Protein AF-A0AAV3VYM8-F1 (afdb_monomer_lite)

Foldseek 3Di:
DPPPPLVVLLLVLLVVLLVLVVLLCQQQVPDPVPDNGGLAALVNLLVLLVVLVVDPFLVVSLVVLVVCCVVGSQQVDAGPVRHRNSVSLSVSLVVLCVSQVVDGNVSSVSNSVSSVSNSVSSVCVNVVND

Radius of gyration: 14.53 Å; chains: 1; bounding box: 34×25×53 Å

Organism: NCBI:txid223919

pLDDT: mean 89.58, std 13.77, range [44.09, 98.62]

Structure (mmCIF, N/CA/C/O backbone):
data_AF-A0AAV3VYM8-F1
#
_entry.id   AF-A0AAV3VYM8-F1
#
loop_
_atom_site.group_PDB
_atom_site.id
_atom_site.type_symbol
_atom_site.label_atom_id
_atom_site.label_alt_id
_atom_site.label_comp_id
_atom_site.label_asym_id
_atom_site.label_entity_id
_atom_site.label_seq_id
_atom_site.pdbx_PDB_ins_code
_atom_site.Cartn_x
_atom_site.Cartn_y
_atom_site.Cartn_z
_atom_site.occupancy
_atom_site.B_iso_or_equiv
_atom_site.auth_seq_id
_atom_site.auth_comp_id
_atom_site.auth_asym_id
_atom_site.auth_atom_id
_atom_site.pdbx_PDB_model_num
ATOM 1 N N . MET A 1 1 ? -1.654 -1.070 28.000 1.00 44.09 1 MET A N 1
ATOM 2 C CA . MET A 1 1 ? -1.456 -1.231 26.546 1.00 44.09 1 MET A CA 1
ATOM 3 C C . MET A 1 1 ? -0.481 -0.169 26.092 1.00 44.09 1 MET A C 1
ATOM 5 O O . MET A 1 1 ? -0.785 1.012 26.214 1.00 44.09 1 MET A O 1
ATOM 9 N N . GLU A 1 2 ? 0.706 -0.578 25.662 1.00 46.25 2 GLU A N 1
ATOM 10 C CA . GLU A 1 2 ? 1.659 0.318 25.010 1.00 46.25 2 GLU A CA 1
ATOM 11 C C . GLU A 1 2 ? 1.021 0.810 23.700 1.00 46.25 2 GLU A C 1
ATOM 13 O O . GLU A 1 2 ? 0.458 0.010 22.952 1.00 46.25 2 GLU A O 1
ATOM 18 N N . LYS A 1 3 ? 1.001 2.126 23.452 1.00 55.28 3 LYS A N 1
ATOM 19 C CA . LYS A 1 3 ? 0.455 2.659 22.195 1.00 55.28 3 LYS A CA 1
ATOM 20 C C . LYS A 1 3 ? 1.340 2.159 21.056 1.00 55.28 3 LYS A C 1
ATOM 22 O O . LYS A 1 3 ? 2.479 2.608 20.942 1.00 55.28 3 LYS A O 1
ATOM 27 N N . VAL A 1 4 ? 0.818 1.262 20.220 1.00 67.50 4 VAL A N 1
ATOM 28 C CA . VAL A 1 4 ? 1.493 0.821 18.994 1.00 67.50 4 VAL A CA 1
ATOM 29 C C . VAL A 1 4 ? 1.875 2.063 18.190 1.00 67.50 4 VAL A C 1
ATOM 31 O O . VAL A 1 4 ? 1.027 2.891 17.847 1.00 67.50 4 VAL A O 1
ATOM 34 N N . ASN A 1 5 ? 3.168 2.234 17.915 1.00 85.38 5 ASN A N 1
ATOM 35 C CA . ASN A 1 5 ? 3.647 3.338 17.092 1.00 85.38 5 ASN A CA 1
ATOM 36 C C . ASN A 1 5 ? 3.463 2.979 15.615 1.00 85.38 5 ASN A C 1
ATOM 38 O O . ASN A 1 5 ? 4.424 2.662 14.914 1.00 85.38 5 ASN A O 1
ATOM 42 N N . TYR A 1 6 ? 2.214 3.045 15.148 1.00 88.38 6 TYR A N 1
ATOM 43 C CA . TYR A 1 6 ? 1.832 2.703 13.775 1.00 88.38 6 TYR A CA 1
ATOM 44 C C . TYR A 1 6 ? 2.698 3.404 12.731 1.00 88.38 6 TYR A C 1
ATOM 46 O O . TYR A 1 6 ? 3.045 2.809 11.720 1.00 88.38 6 TYR A O 1
ATOM 54 N N . LYS A 1 7 ? 3.106 4.653 12.992 1.00 92.81 7 LYS A N 1
ATOM 55 C CA . LYS A 1 7 ? 3.947 5.430 12.078 1.00 92.81 7 LYS A CA 1
ATOM 56 C C . LYS A 1 7 ? 5.305 4.768 11.833 1.00 92.81 7 LYS A C 1
ATOM 58 O O . LYS A 1 7 ? 5.751 4.725 10.692 1.00 92.81 7 LYS A O 1
ATOM 63 N N . LYS A 1 8 ? 5.968 4.269 12.881 1.00 95.00 8 LYS A N 1
ATOM 64 C CA . LYS A 1 8 ? 7.259 3.578 12.737 1.00 95.00 8 LYS A CA 1
ATOM 65 C C . LYS A 1 8 ? 7.099 2.300 11.912 1.00 95.00 8 LYS A C 1
ATOM 67 O O . LYS A 1 8 ? 7.894 2.062 11.009 1.00 95.00 8 LYS A O 1
ATOM 72 N N . GLU A 1 9 ? 6.050 1.536 12.192 1.00 96.00 9 GLU A N 1
ATOM 73 C CA . GLU A 1 9 ? 5.769 0.263 11.525 1.00 96.00 9 GLU A CA 1
ATOM 74 C C . GLU A 1 9 ? 5.442 0.447 10.039 1.00 96.00 9 GLU A C 1
ATOM 76 O O . GLU A 1 9 ? 6.076 -0.183 9.196 1.00 96.00 9 GLU A O 1
ATOM 81 N N . ILE A 1 10 ? 4.537 1.368 9.683 1.00 96.94 10 ILE A N 1
ATOM 82 C CA . ILE A 1 10 ? 4.187 1.601 8.270 1.00 96.94 10 ILE A CA 1
ATOM 83 C C . ILE A 1 10 ? 5.360 2.168 7.464 1.00 96.94 10 ILE A C 1
ATOM 85 O O . ILE A 1 10 ? 5.519 1.812 6.299 1.00 96.94 10 ILE A O 1
ATOM 89 N N . ILE A 1 11 ? 6.209 3.014 8.067 1.00 96.94 11 ILE A N 1
ATOM 90 C CA . ILE A 1 11 ? 7.444 3.476 7.416 1.00 96.94 11 ILE A CA 1
ATOM 91 C C . ILE A 1 11 ? 8.377 2.2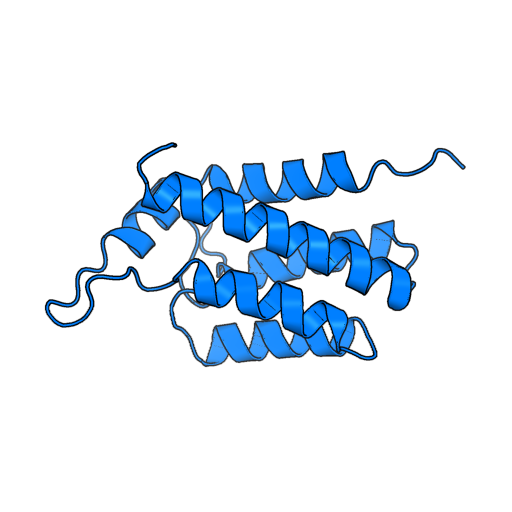85 7.191 1.00 96.94 11 ILE A C 1
ATOM 93 O O . ILE A 1 11 ? 8.898 2.135 6.091 1.00 96.94 11 ILE A O 1
ATOM 97 N N . GLY A 1 12 ? 8.539 1.408 8.187 1.00 97.56 12 GLY A N 1
ATOM 98 C CA . GLY A 1 12 ? 9.309 0.172 8.050 1.00 97.56 12 GLY A CA 1
ATOM 99 C C . GLY A 1 12 ? 8.807 -0.698 6.896 1.00 97.56 12 GLY A C 1
ATOM 100 O O . GLY A 1 12 ? 9.592 -1.074 6.033 1.00 97.56 12 GLY A O 1
ATOM 101 N N . MET A 1 13 ? 7.496 -0.937 6.812 1.00 97.75 13 MET A N 1
ATOM 102 C CA . MET A 1 13 ? 6.874 -1.691 5.714 1.00 97.75 13 MET A CA 1
ATOM 103 C C . MET A 1 13 ? 7.164 -1.079 4.333 1.00 97.75 13 MET A C 1
ATOM 105 O O . MET A 1 13 ? 7.461 -1.804 3.381 1.00 97.75 13 MET A O 1
ATOM 109 N N . VAL A 1 14 ? 7.091 0.252 4.216 1.00 97.25 14 VAL A N 1
ATOM 110 C CA . VAL A 1 14 ? 7.393 0.969 2.967 1.00 97.25 14 VAL A CA 1
ATOM 111 C C . VAL A 1 14 ? 8.878 0.894 2.621 1.00 97.25 14 VAL A C 1
ATOM 113 O O . VAL A 1 14 ? 9.217 0.700 1.454 1.00 97.25 14 VAL A O 1
ATOM 116 N N . GLU A 1 15 ? 9.768 1.012 3.605 1.00 96.00 15 GLU A N 1
ATOM 117 C CA . GLU A 1 15 ? 11.207 0.872 3.383 1.00 96.00 15 GLU A CA 1
ATOM 118 C C . GLU A 1 15 ? 11.581 -0.553 2.969 1.00 96.00 15 GLU A C 1
ATOM 120 O O . GLU A 1 15 ? 12.360 -0.711 2.032 1.00 96.00 15 GLU A O 1
ATOM 125 N N . GLU A 1 16 ? 10.983 -1.588 3.570 1.00 96.12 16 GLU A N 1
ATOM 126 C CA . GLU A 1 16 ? 11.182 -2.979 3.140 1.00 96.12 16 GLU A CA 1
ATOM 127 C C . GLU A 1 16 ? 10.756 -3.191 1.680 1.00 96.12 16 GLU A C 1
ATOM 129 O O . GLU A 1 16 ? 11.527 -3.742 0.895 1.00 96.12 16 GLU A O 1
ATOM 134 N N . LEU A 1 17 ? 9.582 -2.688 1.273 1.00 95.12 17 LEU A N 1
ATOM 135 C CA . LEU A 1 17 ? 9.179 -2.689 -0.142 1.00 95.12 17 LEU A CA 1
ATOM 136 C C . LEU A 1 17 ? 10.160 -1.893 -1.016 1.00 95.12 17 LEU A C 1
ATOM 138 O O . LEU A 1 17 ? 10.441 -2.258 -2.157 1.00 95.12 17 LEU A O 1
ATOM 142 N N . GLY A 1 18 ? 10.694 -0.799 -0.481 1.00 93.25 18 GLY A N 1
ATOM 143 C CA . GLY A 1 18 ? 11.676 0.069 -1.118 1.00 93.25 18 GLY A CA 1
ATOM 144 C C . GLY A 1 18 ? 13.034 -0.577 -1.399 1.00 93.25 18 GLY A C 1
ATOM 145 O O . GLY A 1 18 ? 13.747 -0.105 -2.284 1.00 93.25 18 GLY A O 1
ATOM 146 N N . LYS A 1 19 ? 13.402 -1.645 -0.680 1.00 94.44 19 LYS A N 1
ATOM 147 C CA . LYS A 1 19 ? 14.700 -2.325 -0.839 1.00 94.44 19 LYS A CA 1
ATOM 148 C C . LYS A 1 19 ? 14.820 -3.120 -2.133 1.00 94.44 19 LYS A C 1
ATOM 150 O O . LYS A 1 19 ? 15.942 -3.390 -2.562 1.00 94.44 19 LYS A O 1
ATOM 155 N N . ASP A 1 20 ? 13.705 -3.483 -2.766 1.00 95.00 20 ASP A N 1
ATOM 156 C CA . ASP A 1 20 ? 13.704 -4.234 -4.022 1.00 95.00 20 ASP A CA 1
ATOM 157 C C . ASP A 1 20 ? 14.076 -3.334 -5.214 1.00 95.00 20 ASP A C 1
ATOM 159 O O . ASP A 1 20 ? 13.246 -2.925 -6.031 1.00 95.00 20 ASP A O 1
ATOM 163 N N . LYS A 1 21 ? 15.362 -2.977 -5.292 1.00 92.25 21 LYS A N 1
ATOM 164 C CA . LYS A 1 21 ? 15.898 -2.086 -6.328 1.00 92.25 21 LYS A CA 1
ATOM 165 C C . LYS A 1 21 ? 15.673 -2.640 -7.732 1.00 92.25 21 LYS A C 1
ATOM 167 O O . LYS A 1 21 ? 15.458 -1.857 -8.651 1.00 92.25 21 LYS A O 1
ATOM 172 N N . GLU A 1 22 ? 15.706 -3.960 -7.913 1.00 92.00 22 GLU A N 1
ATOM 173 C CA . GLU A 1 22 ? 15.468 -4.589 -9.216 1.00 92.00 22 GLU A CA 1
ATOM 174 C C . GLU A 1 22 ? 14.034 -4.366 -9.693 1.00 92.00 22 GLU A C 1
ATOM 176 O O . GLU A 1 22 ? 13.826 -3.959 -10.839 1.00 92.00 22 GLU A O 1
ATOM 181 N N . PHE A 1 23 ? 13.049 -4.574 -8.814 1.00 93.56 23 PHE A N 1
ATOM 182 C CA . PHE A 1 23 ? 11.654 -4.253 -9.103 1.00 93.56 23 PHE A CA 1
ATOM 183 C C . PHE A 1 23 ? 11.477 -2.776 -9.460 1.00 93.56 23 PHE A C 1
ATOM 185 O O . PHE A 1 23 ? 10.935 -2.458 -10.522 1.00 93.56 23 PHE A O 1
ATOM 192 N N . TRP A 1 24 ? 11.974 -1.872 -8.612 1.00 91.81 24 TRP A N 1
ATOM 193 C CA . TRP A 1 24 ? 11.798 -0.435 -8.814 1.00 91.81 24 TRP A CA 1
ATOM 194 C C . TRP A 1 24 ? 12.511 0.077 -10.068 1.00 91.81 24 TRP A C 1
ATOM 196 O O . TRP A 1 24 ? 11.971 0.916 -10.788 1.00 91.81 24 TRP A O 1
ATOM 206 N N . ASN A 1 25 ? 13.686 -0.460 -10.390 1.00 88.75 25 ASN A N 1
ATOM 207 C CA . ASN A 1 25 ? 14.365 -0.158 -11.644 1.00 88.75 25 ASN A CA 1
ATOM 208 C C . ASN A 1 25 ? 13.548 -0.650 -12.838 1.00 88.75 25 ASN A C 1
ATOM 210 O O . ASN A 1 25 ? 13.287 0.130 -13.749 1.00 88.75 25 ASN A O 1
ATOM 214 N N . ARG A 1 26 ? 13.074 -1.901 -12.821 1.00 88.94 26 ARG A N 1
ATOM 215 C CA . ARG A 1 26 ? 12.279 -2.479 -13.917 1.00 88.94 26 ARG A CA 1
ATOM 216 C C . ARG A 1 26 ? 10.998 -1.689 -14.179 1.00 88.94 26 ARG A C 1
ATOM 218 O O . ARG A 1 26 ? 10.707 -1.363 -15.328 1.00 88.94 26 ARG A O 1
ATOM 225 N N . ILE A 1 27 ? 10.254 -1.351 -13.128 1.00 87.12 27 ILE A N 1
ATOM 226 C CA . ILE A 1 27 ? 8.962 -0.669 -13.257 1.00 87.12 27 ILE A CA 1
ATOM 227 C C . ILE A 1 27 ? 9.105 0.798 -13.688 1.00 87.12 27 ILE A C 1
ATOM 229 O O . ILE A 1 27 ? 8.199 1.342 -14.313 1.00 87.12 27 ILE A O 1
ATOM 233 N N . ASN A 1 28 ? 10.253 1.426 -13.406 1.00 80.81 28 ASN A N 1
ATOM 234 C CA . ASN A 1 28 ? 10.581 2.784 -13.853 1.00 80.81 28 ASN A CA 1
ATOM 235 C C . ASN A 1 28 ? 11.235 2.824 -15.241 1.00 80.81 28 ASN A C 1
ATOM 237 O O . ASN A 1 28 ? 11.133 3.830 -15.939 1.00 80.81 28 ASN A O 1
ATOM 241 N N . GLN A 1 29 ? 11.919 1.752 -15.646 1.00 73.56 29 GLN A N 1
ATOM 242 C CA . GLN A 1 29 ? 12.623 1.663 -16.926 1.00 73.56 29 GLN A CA 1
ATOM 243 C C . GLN A 1 29 ? 11.753 1.152 -18.073 1.00 73.56 29 GLN A C 1
ATOM 245 O O . GLN A 1 29 ? 12.239 1.144 -19.204 1.00 73.56 29 GLN A O 1
ATOM 250 N N . SER A 1 30 ? 10.497 0.746 -17.834 1.00 57.78 30 SER A N 1
ATOM 251 C CA . SER A 1 30 ? 9.575 0.338 -18.900 1.00 57.78 30 SER A CA 1
ATOM 252 C C . SER A 1 30 ? 9.197 1.541 -19.780 1.00 57.78 30 SER A C 1
ATOM 254 O O . SER A 1 30 ? 8.111 2.108 -19.678 1.00 57.78 30 SER A O 1
ATOM 256 N N . ARG A 1 31 ? 10.132 1.959 -20.631 1.00 50.50 31 ARG A N 1
ATOM 257 C CA . ARG A 1 31 ? 9.954 2.944 -21.689 1.00 50.50 31 ARG A CA 1
ATOM 258 C C . ARG A 1 31 ? 9.207 2.259 -22.820 1.00 50.50 31 ARG A C 1
ATOM 260 O O . ARG A 1 31 ? 9.816 1.771 -23.768 1.00 50.50 31 ARG A O 1
ATOM 267 N N . ASP A 1 32 ? 7.887 2.219 -22.724 1.00 49.84 32 AS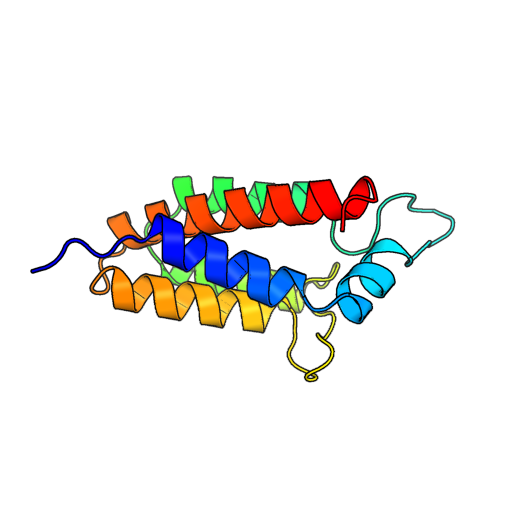P A N 1
ATOM 268 C CA . ASP A 1 32 ? 7.121 2.222 -23.961 1.00 49.84 32 ASP A CA 1
ATOM 269 C C . ASP A 1 32 ? 7.389 3.583 -24.622 1.00 49.84 32 ASP A C 1
ATOM 271 O O . ASP A 1 32 ? 7.306 4.622 -23.968 1.00 49.84 32 ASP A O 1
ATOM 275 N N . TYR A 1 33 ? 7.757 3.606 -25.902 1.00 46.12 33 TYR A N 1
ATOM 276 C CA . TYR A 1 33 ? 8.148 4.834 -26.618 1.00 46.12 33 TYR A CA 1
ATOM 277 C C . TYR A 1 33 ? 7.025 5.899 -26.611 1.00 46.12 33 TYR A C 1
ATOM 279 O O . TYR A 1 33 ? 7.263 7.071 -26.896 1.00 46.12 33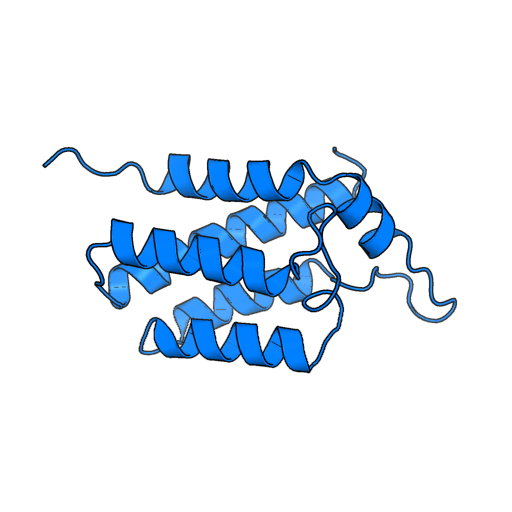 TYR A O 1
ATOM 287 N N . ARG A 1 34 ? 5.798 5.482 -26.261 1.00 50.66 34 ARG A N 1
ATOM 288 C CA . ARG A 1 34 ? 4.590 6.305 -26.123 1.00 50.66 34 ARG A CA 1
ATOM 289 C C . ARG A 1 34 ? 4.280 6.784 -24.696 1.00 50.66 34 ARG A C 1
ATOM 291 O O . ARG A 1 34 ? 3.484 7.706 -24.568 1.00 50.66 34 ARG A O 1
ATOM 298 N N . ASN A 1 35 ? 4.899 6.227 -23.651 1.00 48.47 35 ASN A N 1
ATOM 299 C CA . ASN A 1 35 ? 4.660 6.611 -22.254 1.00 48.47 35 ASN A CA 1
ATOM 300 C C . ASN A 1 35 ? 5.985 6.908 -21.539 1.00 48.47 35 ASN A C 1
ATOM 302 O O . ASN A 1 35 ? 6.785 6.019 -21.265 1.00 48.47 35 ASN A O 1
ATOM 306 N N . LYS A 1 36 ? 6.212 8.189 -21.222 1.00 51.97 36 LYS A N 1
ATOM 307 C CA . LYS A 1 36 ? 7.389 8.654 -20.462 1.00 51.97 36 LYS A CA 1
ATOM 308 C C . LYS A 1 36 ? 7.350 8.261 -18.979 1.00 51.97 36 LYS A C 1
ATOM 310 O O . LYS A 1 36 ? 8.352 8.428 -18.290 1.00 51.97 36 LYS A O 1
ATOM 315 N N . GLU A 1 37 ? 6.215 7.768 -18.494 1.00 55.28 37 GLU A N 1
ATOM 316 C CA . GLU A 1 37 ? 6.005 7.369 -17.105 1.00 55.28 37 GLU A CA 1
ATOM 317 C C . GLU A 1 37 ? 6.092 5.840 -16.994 1.00 55.28 37 GLU A C 1
ATOM 319 O O . GLU A 1 37 ? 5.524 5.120 -17.815 1.00 55.28 37 GLU A O 1
ATOM 324 N N . GLY A 1 38 ? 6.839 5.340 -16.003 1.00 63.19 38 GLY A N 1
ATOM 325 C CA . GLY A 1 38 ? 6.959 3.903 -15.741 1.00 63.19 38 GLY A CA 1
ATOM 326 C C . GLY A 1 38 ? 5.602 3.239 -15.470 1.00 63.19 38 GLY A C 1
ATOM 327 O O . GLY A 1 38 ? 4.630 3.910 -15.126 1.00 63.19 38 GLY A O 1
ATOM 328 N N . LYS A 1 39 ? 5.533 1.907 -15.587 1.00 81.75 39 LYS A N 1
ATOM 329 C CA . LYS A 1 39 ? 4.285 1.119 -15.494 1.00 81.75 39 LYS A CA 1
ATOM 330 C C . LYS A 1 39 ? 3.413 1.445 -14.274 1.00 81.75 39 LYS A C 1
ATOM 332 O O . LYS A 1 39 ? 2.193 1.469 -14.401 1.00 81.75 39 LYS A O 1
ATOM 337 N N . LEU A 1 40 ? 4.031 1.701 -13.117 1.00 87.56 40 LEU A N 1
ATOM 338 C CA . LEU A 1 40 ? 3.359 2.131 -11.889 1.00 87.56 40 LEU A CA 1
ATOM 339 C C . LEU A 1 40 ? 3.741 3.578 -11.568 1.00 87.56 40 LEU A C 1
ATOM 341 O O . LEU A 1 40 ? 4.810 3.838 -11.013 1.00 87.56 40 LEU A O 1
ATOM 345 N N . GLY A 1 41 ? 2.866 4.523 -11.899 1.00 86.62 41 GLY A N 1
ATOM 346 C CA . GLY A 1 41 ? 3.050 5.935 -11.555 1.00 86.62 41 GLY A CA 1
ATOM 347 C C . GLY A 1 41 ? 2.770 6.230 -10.078 1.00 86.62 41 GLY A C 1
ATOM 348 O O . GLY A 1 41 ? 1.863 5.647 -9.474 1.00 86.62 41 GLY A O 1
ATOM 349 N N . SER A 1 42 ? 3.498 7.187 -9.497 1.00 89.00 42 SER A N 1
ATOM 350 C CA . SER A 1 42 ? 3.240 7.688 -8.137 1.00 89.00 42 SER A CA 1
ATOM 351 C C . SER A 1 42 ? 1.797 8.196 -7.953 1.00 89.00 42 SER A C 1
ATOM 353 O O . SER A 1 42 ? 1.175 7.945 -6.919 1.00 89.00 42 SER A O 1
ATOM 355 N N . SER A 1 43 ? 1.199 8.810 -8.978 1.00 88.75 43 SER A N 1
ATOM 356 C CA . SER A 1 43 ? -0.213 9.230 -8.989 1.00 88.75 43 SER A CA 1
ATOM 357 C C . SER A 1 43 ? -1.197 8.071 -8.764 1.00 88.75 43 SER A C 1
ATOM 359 O O . SER A 1 43 ? -2.194 8.239 -8.058 1.00 88.75 43 SER A O 1
ATOM 361 N N . ASN A 1 44 ? -0.895 6.877 -9.288 1.00 90.44 44 ASN A N 1
ATOM 362 C CA . ASN A 1 44 ? -1.711 5.678 -9.088 1.00 90.44 44 ASN A CA 1
ATOM 363 C C . ASN A 1 44 ? -1.714 5.257 -7.612 1.00 90.44 44 ASN A C 1
ATOM 365 O O . ASN A 1 44 ? -2.775 4.953 -7.072 1.00 90.44 44 ASN A O 1
ATOM 369 N N . ILE A 1 45 ? -0.560 5.317 -6.940 1.00 94.06 45 ILE A N 1
ATOM 370 C CA . ILE A 1 45 ? -0.431 5.039 -5.498 1.00 94.06 45 ILE A CA 1
ATOM 371 C C . ILE A 1 45 ? -1.179 6.101 -4.682 1.00 94.06 45 ILE A C 1
ATOM 373 O O . ILE A 1 45 ? -1.965 5.763 -3.798 1.00 94.06 45 ILE A O 1
ATOM 377 N N . ARG A 1 46 ? -1.004 7.386 -5.021 1.00 93.25 46 ARG A N 1
ATOM 378 C CA . ARG A 1 46 ? -1.689 8.500 -4.345 1.00 93.25 46 ARG A CA 1
ATOM 379 C C . ARG A 1 46 ? -3.210 8.366 -4.411 1.00 93.25 46 ARG A C 1
ATOM 381 O O . ARG A 1 46 ? -3.878 8.648 -3.422 1.00 93.25 46 ARG A O 1
ATOM 388 N N . SER A 1 47 ? -3.747 7.908 -5.544 1.00 93.94 47 SER A N 1
ATOM 389 C CA . SER A 1 47 ? -5.192 7.700 -5.699 1.00 93.94 47 SER A CA 1
ATOM 390 C C . SER A 1 47 ? -5.754 6.726 -4.662 1.00 93.94 47 SER A C 1
ATOM 392 O O . SER A 1 47 ? -6.850 6.947 -4.157 1.00 93.94 47 SER A O 1
ATOM 394 N N . VAL A 1 48 ? -4.992 5.698 -4.269 1.00 94.88 48 VAL A N 1
ATOM 395 C CA . VAL A 1 48 ? -5.435 4.733 -3.255 1.00 94.88 48 VAL A CA 1
ATOM 396 C C . VAL A 1 4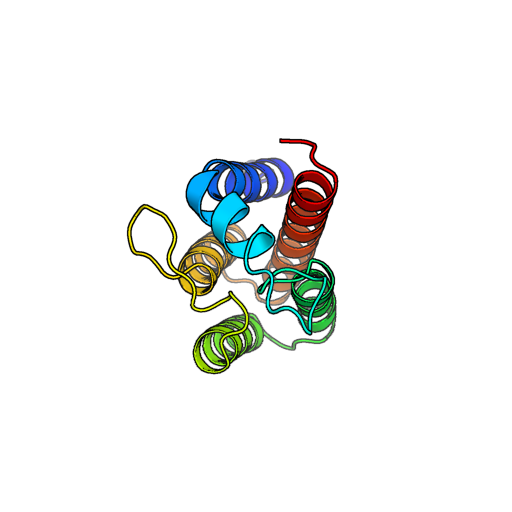8 ? -5.548 5.385 -1.879 1.00 94.88 48 VAL A C 1
ATOM 398 O O . VAL A 1 48 ? -6.530 5.147 -1.181 1.00 94.88 48 VAL A O 1
ATOM 401 N N . ALA A 1 49 ? -4.608 6.261 -1.508 1.00 93.62 49 ALA A N 1
ATOM 402 C CA . ALA A 1 49 ? -4.682 6.994 -0.241 1.00 93.62 49 ALA A CA 1
ATOM 403 C C . ALA A 1 49 ? -5.976 7.821 -0.128 1.00 93.62 49 ALA A C 1
ATOM 405 O O . ALA A 1 49 ? -6.545 7.916 0.959 1.00 93.62 49 ALA A O 1
ATOM 406 N N . THR A 1 50 ? -6.452 8.375 -1.251 1.00 92.81 50 THR A N 1
ATOM 407 C CA . THR A 1 50 ? -7.741 9.078 -1.345 1.00 92.81 50 THR A CA 1
ATOM 408 C C . THR A 1 50 ? -8.927 8.119 -1.267 1.00 92.81 50 THR A C 1
ATOM 410 O O . THR A 1 50 ? -9.888 8.420 -0.568 1.00 92.81 50 THR A O 1
ATOM 413 N N . VAL A 1 51 ? -8.873 6.955 -1.924 1.00 94.69 51 VAL A N 1
ATOM 414 C CA . VAL A 1 51 ? -9.944 5.943 -1.820 1.00 94.69 51 VAL A CA 1
ATOM 415 C C . VAL A 1 51 ? -10.107 5.472 -0.371 1.00 94.69 51 VAL A C 1
ATOM 417 O O . VAL A 1 51 ? -11.228 5.399 0.108 1.00 94.69 51 VAL A O 1
ATOM 420 N N . CYS A 1 52 ? -9.011 5.290 0.375 1.00 93.19 52 CYS A N 1
ATOM 421 C CA . CYS A 1 52 ? -9.055 4.929 1.802 1.00 93.19 52 CYS A CA 1
ATOM 422 C C . CYS A 1 52 ? -9.823 5.936 2.671 1.00 93.19 52 CYS A C 1
ATOM 424 O O . CYS A 1 52 ? -10.391 5.554 3.684 1.00 93.19 52 CYS A O 1
ATOM 426 N N . GLN A 1 53 ? -9.833 7.220 2.300 1.00 90.62 53 GLN A N 1
ATOM 427 C CA . GLN A 1 53 ? -10.550 8.264 3.046 1.00 90.62 53 GLN A CA 1
ATOM 428 C C . GLN A 1 53 ? -12.063 8.247 2.799 1.00 90.62 53 GLN A C 1
ATOM 430 O O . GLN A 1 53 ? -12.792 8.894 3.544 1.00 90.62 53 GLN A O 1
ATOM 435 N N . ASN A 1 54 ? -12.511 7.556 1.748 1.00 93.69 54 ASN A N 1
ATOM 436 C CA . ASN A 1 54 ? -13.909 7.503 1.320 1.00 93.69 54 ASN A CA 1
ATOM 437 C C . ASN A 1 54 ? -14.501 6.088 1.389 1.00 93.69 54 ASN A C 1
ATOM 439 O O . ASN A 1 54 ? -15.653 5.918 1.012 1.00 93.69 54 ASN A O 1
ATOM 443 N N . ALA A 1 55 ? -13.715 5.089 1.792 1.00 96.31 55 ALA A N 1
ATOM 444 C CA . ALA A 1 55 ? -14.195 3.725 1.960 1.00 96.31 55 ALA A CA 1
ATOM 445 C C . ALA A 1 55 ? -14.925 3.565 3.293 1.00 96.31 55 ALA A C 1
ATOM 447 O O . ALA A 1 55 ? -14.587 4.223 4.281 1.00 96.31 55 ALA A O 1
ATOM 448 N N . ASP A 1 56 ? -15.891 2.658 3.302 1.00 95.62 56 ASP A N 1
ATOM 449 C CA . ASP A 1 56 ? -16.718 2.336 4.456 1.00 95.62 56 ASP A CA 1
ATOM 450 C C . ASP A 1 56 ? -16.048 1.282 5.347 1.00 95.62 56 ASP A C 1
ATOM 452 O O . ASP A 1 56 ? -16.194 1.324 6.571 1.00 95.62 56 ASP A O 1
ATOM 456 N N . CYS A 1 57 ? -15.273 0.358 4.765 1.00 97.75 57 CYS A N 1
ATOM 457 C CA . CYS A 1 57 ? -14.557 -0.666 5.527 1.00 97.75 57 CYS A CA 1
ATOM 458 C C . CYS A 1 57 ? -13.224 -1.095 4.898 1.00 97.75 57 CYS A C 1
ATOM 460 O O . CYS A 1 57 ? -12.908 -0.792 3.744 1.00 97.75 57 CYS A O 1
ATOM 462 N N . TYR A 1 58 ? -12.420 -1.823 5.676 1.00 97.88 58 TYR A N 1
ATOM 463 C CA . TYR A 1 58 ? -11.124 -2.336 5.240 1.00 97.88 58 TYR A CA 1
ATOM 464 C C . TYR A 1 58 ? -11.218 -3.236 3.994 1.00 97.88 58 TYR A C 1
ATOM 466 O O . TYR A 1 58 ? -10.401 -3.114 3.072 1.00 97.88 58 TYR A O 1
ATOM 474 N N . GLU A 1 59 ? -12.232 -4.106 3.949 1.00 98.12 59 GLU A N 1
ATOM 475 C CA . GLU A 1 59 ? -12.401 -5.090 2.875 1.00 98.12 59 GLU A CA 1
ATOM 476 C C . GLU A 1 59 ? -12.585 -4.421 1.505 1.00 98.12 59 GLU A C 1
ATOM 478 O O . GLU A 1 59 ? -12.072 -4.915 0.502 1.00 98.12 59 GLU A O 1
ATOM 483 N N . GLU A 1 60 ? -13.220 -3.247 1.443 1.00 98.00 60 GLU A N 1
ATOM 484 C CA . GLU A 1 60 ? -13.361 -2.494 0.191 1.00 98.00 60 GLU A CA 1
ATOM 485 C C . GLU A 1 60 ? -12.007 -2.091 -0.399 1.00 98.00 60 GLU A C 1
ATOM 487 O O . GLU A 1 60 ? -11.790 -2.200 -1.609 1.00 98.00 60 GLU A O 1
ATOM 492 N N . ILE A 1 61 ? -11.061 -1.664 0.444 1.00 98.06 61 ILE A N 1
ATOM 493 C CA . ILE A 1 61 ? -9.713 -1.308 -0.013 1.00 98.06 61 ILE A CA 1
ATOM 494 C C . ILE A 1 61 ? -8.943 -2.557 -0.424 1.00 98.06 61 ILE A C 1
ATOM 496 O O . ILE A 1 61 ? -8.227 -2.529 -1.428 1.00 98.06 61 ILE A O 1
ATOM 500 N N . ARG A 1 62 ? -9.106 -3.662 0.309 1.00 98.38 62 ARG A N 1
ATOM 501 C CA . ARG A 1 62 ? -8.493 -4.949 -0.028 1.00 98.38 62 ARG A CA 1
ATOM 502 C C . ARG A 1 62 ? -8.945 -5.423 -1.416 1.00 98.38 62 ARG A C 1
ATOM 504 O O . ARG A 1 62 ? -8.098 -5.628 -2.290 1.00 98.38 62 ARG A O 1
ATOM 511 N N . LEU A 1 63 ? -10.256 -5.460 -1.660 1.00 98.25 63 LEU A N 1
ATOM 512 C CA . LEU A 1 63 ? -10.856 -5.783 -2.961 1.00 98.25 63 LEU A CA 1
ATOM 513 C C . LEU A 1 63 ? -10.429 -4.801 -4.059 1.00 98.25 63 LEU A C 1
ATOM 515 O O . LEU A 1 63 ? -10.154 -5.202 -5.192 1.00 98.25 63 LEU A O 1
ATOM 519 N N . TYR A 1 64 ? -10.318 -3.509 -3.743 1.00 97.62 64 TYR A N 1
ATOM 520 C CA . TYR A 1 64 ? -9.848 -2.514 -4.702 1.00 97.62 64 TYR A CA 1
ATOM 521 C C . TYR A 1 64 ? -8.401 -2.772 -5.145 1.00 97.62 64 TYR A C 1
ATOM 523 O O . TYR A 1 64 ? -8.091 -2.630 -6.331 1.00 97.62 64 TYR A O 1
ATOM 531 N N . ILE A 1 65 ? -7.512 -3.193 -4.238 1.00 98.12 65 ILE A N 1
ATOM 532 C CA . ILE A 1 65 ? -6.142 -3.581 -4.600 1.00 98.12 65 ILE A CA 1
ATOM 533 C C . ILE A 1 65 ? -6.125 -4.880 -5.409 1.00 98.12 65 ILE A C 1
ATOM 535 O O . ILE A 1 65 ? -5.398 -4.953 -6.400 1.00 98.12 65 ILE A O 1
ATOM 539 N N . GLU A 1 66 ? -6.950 -5.871 -5.073 1.00 98.25 66 GLU A N 1
ATOM 540 C CA . GLU A 1 66 ? -7.093 -7.088 -5.887 1.00 98.25 66 GLU A CA 1
ATOM 541 C C . GLU A 1 66 ? -7.544 -6.761 -7.319 1.00 98.25 66 GLU A C 1
ATOM 543 O O . GLU A 1 66 ? -6.948 -7.232 -8.293 1.00 98.25 66 GLU A O 1
ATOM 548 N N . TYR A 1 67 ? -8.518 -5.861 -7.469 1.00 97.31 67 TYR A N 1
ATOM 549 C CA . TYR A 1 67 ? -8.920 -5.338 -8.772 1.00 97.31 67 TYR A CA 1
ATOM 550 C C . TYR A 1 67 ? -7.761 -4.636 -9.497 1.00 97.31 67 TYR A C 1
ATOM 552 O O . TYR A 1 67 ? -7.560 -4.855 -10.694 1.00 97.31 67 TYR A O 1
ATOM 560 N N . LYS A 1 68 ? -6.960 -3.817 -8.800 1.00 95.50 68 LYS A N 1
ATOM 561 C CA . LYS A 1 68 ? -5.774 -3.166 -9.387 1.00 95.50 68 LYS A CA 1
ATOM 562 C C . LYS A 1 68 ? -4.751 -4.187 -9.882 1.00 95.50 68 LYS A C 1
ATOM 564 O O . LYS A 1 68 ? -4.222 -4.001 -10.973 1.00 95.50 68 LYS A O 1
ATOM 569 N N . ILE A 1 69 ? -4.525 -5.275 -9.141 1.00 96.62 69 ILE A N 1
ATOM 570 C CA . ILE A 1 69 ? -3.688 -6.400 -9.586 1.00 96.62 69 ILE A CA 1
ATOM 571 C C . ILE A 1 69 ? -4.264 -7.016 -10.866 1.00 96.62 69 ILE A C 1
ATOM 573 O O . ILE A 1 69 ? -3.519 -7.241 -11.814 1.00 96.62 69 ILE A O 1
ATOM 577 N N . GLY A 1 70 ? -5.574 -7.269 -10.927 1.00 95.56 70 GLY A N 1
ATOM 578 C CA . GLY A 1 70 ? -6.223 -7.815 -12.126 1.00 95.56 70 GLY A CA 1
ATOM 579 C C . GLY A 1 70 ? -6.146 -6.882 -13.340 1.00 95.56 70 GLY A C 1
ATOM 580 O O . GLY A 1 70 ? -5.966 -7.337 -14.467 1.00 95.56 70 GLY A O 1
ATOM 581 N N . LYS A 1 71 ? -6.229 -5.567 -13.110 1.00 92.75 71 LYS A N 1
ATOM 582 C CA . LYS A 1 71 ? -6.116 -4.529 -14.146 1.00 92.75 71 LYS A CA 1
ATOM 583 C C . LYS A 1 71 ? -4.678 -4.321 -14.645 1.00 92.75 71 LYS A C 1
ATOM 585 O O . LYS A 1 71 ? -4.485 -3.783 -15.735 1.00 92.75 71 LYS A O 1
ATOM 590 N N . GLY A 1 72 ? -3.681 -4.692 -13.848 1.00 89.69 72 GLY A N 1
ATOM 591 C CA . GLY A 1 72 ? -2.264 -4.514 -14.146 1.00 89.69 72 GLY A CA 1
ATOM 592 C C . GLY A 1 72 ? -1.752 -3.096 -13.873 1.00 89.69 72 GLY A C 1
ATOM 593 O O . GLY A 1 72 ? -2.064 -2.497 -12.844 1.00 89.69 72 GLY A O 1
ATOM 594 N N . ASN A 1 73 ? -0.969 -2.525 -14.795 1.00 88.00 73 ASN A N 1
ATOM 595 C CA . ASN A 1 73 ? -0.258 -1.243 -14.610 1.00 88.00 73 ASN A CA 1
ATOM 596 C C . ASN A 1 73 ? 0.710 -1.272 -13.419 1.00 88.00 73 ASN A C 1
ATOM 598 O O . ASN A 1 73 ? 0.767 -0.351 -12.602 1.00 88.00 73 ASN A O 1
ATOM 602 N N . GLY A 1 74 ? 1.439 -2.379 -13.288 1.00 91.62 74 GLY A N 1
ATOM 603 C CA . GLY A 1 74 ? 2.523 -2.500 -12.327 1.00 91.62 74 GLY A CA 1
ATOM 604 C C . GLY A 1 74 ? 2.123 -2.966 -10.933 1.00 91.62 74 GLY A C 1
ATOM 605 O O . GLY A 1 74 ? 2.986 -3.344 -10.147 1.00 91.62 74 GLY A O 1
ATOM 606 N N . TRP A 1 75 ? 0.825 -3.035 -10.638 1.00 95.12 75 TRP A N 1
ATOM 607 C CA . TRP A 1 75 ? 0.323 -3.737 -9.453 1.00 95.12 75 TRP A CA 1
ATOM 608 C C . TRP A 1 75 ? 0.495 -5.257 -9.564 1.00 95.12 75 TRP A C 1
ATOM 610 O O . TRP A 1 75 ? 0.642 -5.947 -8.553 1.00 95.12 75 TRP A O 1
ATOM 620 N N . ASP A 1 76 ? 0.488 -5.772 -10.792 1.00 95.44 76 ASP A N 1
ATOM 621 C CA . ASP A 1 76 ? 0.671 -7.177 -11.142 1.00 95.44 76 ASP A CA 1
ATOM 622 C C . ASP A 1 76 ? 2.135 -7.590 -11.321 1.00 95.44 76 ASP A C 1
ATOM 624 O O . ASP A 1 76 ? 2.428 -8.787 -11.278 1.00 95.44 76 ASP A O 1
ATOM 628 N N . ASP A 1 77 ? 3.044 -6.625 -11.497 1.00 94.94 77 ASP A N 1
ATOM 629 C CA . ASP A 1 77 ? 4.470 -6.897 -11.645 1.00 94.94 77 ASP A CA 1
ATOM 630 C C . ASP A 1 77 ? 5.009 -7.568 -10.370 1.00 94.94 77 ASP A C 1
ATOM 632 O O 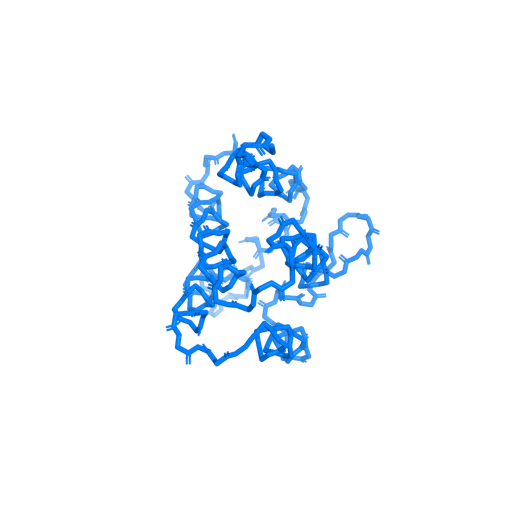. ASP A 1 77 ? 4.665 -7.224 -9.234 1.00 94.94 77 ASP A O 1
ATOM 636 N N . THR A 1 78 ? 5.866 -8.566 -10.558 1.00 96.25 78 THR A N 1
ATOM 637 C CA . THR A 1 78 ? 6.451 -9.333 -9.460 1.00 96.25 78 THR A CA 1
ATOM 638 C C . THR A 1 78 ? 7.655 -8.628 -8.867 1.00 96.25 78 THR A C 1
ATOM 640 O O . THR A 1 78 ? 8.524 -8.162 -9.599 1.00 96.25 78 THR A O 1
ATOM 643 N N . LEU A 1 79 ? 7.738 -8.623 -7.544 1.00 96.25 79 LEU A N 1
ATOM 644 C CA . LEU A 1 79 ? 8.951 -8.401 -6.770 1.00 96.25 79 LEU A CA 1
ATOM 645 C C . LEU A 1 79 ? 9.974 -9.516 -7.050 1.00 96.25 79 LEU A C 1
ATOM 647 O O . LEU A 1 79 ? 9.646 -10.577 -7.590 1.00 96.25 79 LEU A O 1
ATOM 651 N N . SER A 1 80 ? 11.217 -9.302 -6.638 1.00 94.56 80 SER A N 1
ATOM 652 C CA . SER A 1 80 ? 12.333 -10.242 -6.799 1.00 94.56 80 SER A CA 1
ATOM 653 C C . SER A 1 80 ? 12.088 -11.584 -6.094 1.00 94.56 80 SER A C 1
ATOM 655 O O . SER A 1 80 ? 12.569 -12.627 -6.531 1.00 94.56 80 SER A O 1
ATOM 657 N N . ASN A 1 81 ? 11.243 -11.601 -5.060 1.00 93.50 81 ASN A N 1
ATOM 658 C CA . ASN A 1 81 ? 10.778 -12.822 -4.392 1.00 93.50 81 ASN A CA 1
ATOM 659 C C . ASN A 1 81 ? 9.610 -13.534 -5.116 1.00 93.50 81 ASN A C 1
ATOM 661 O O . ASN A 1 81 ? 8.976 -14.409 -4.530 1.00 93.50 81 ASN A O 1
ATOM 665 N N . LYS A 1 82 ? 9.306 -13.165 -6.370 1.00 94.94 82 LYS A N 1
ATOM 666 C CA . LYS A 1 82 ? 8.207 -13.687 -7.212 1.00 94.94 82 LYS A CA 1
ATOM 667 C C . LYS A 1 82 ? 6.789 -13.345 -6.737 1.00 94.94 82 LYS A C 1
ATOM 669 O O . LYS A 1 82 ? 5.821 -13.756 -7.375 1.00 94.94 82 LYS A O 1
ATOM 674 N N . LYS A 1 83 ? 6.631 -12.569 -5.663 1.00 96.44 83 LYS A N 1
ATOM 675 C CA . LYS A 1 83 ? 5.325 -12.088 -5.202 1.00 96.44 83 LYS A CA 1
ATOM 676 C C . LYS A 1 83 ? 4.894 -10.871 -6.016 1.00 96.44 83 LYS A C 1
ATOM 678 O O . LYS A 1 83 ? 5.705 -9.985 -6.258 1.00 96.44 83 LYS A O 1
ATOM 683 N N . LYS A 1 84 ? 3.624 -10.786 -6.423 1.00 97.19 84 LYS A N 1
ATOM 684 C CA . LYS A 1 84 ? 3.092 -9.572 -7.070 1.00 97.19 84 LYS A CA 1
ATOM 685 C C . LYS A 1 84 ? 3.164 -8.382 -6.113 1.00 97.19 84 LYS A C 1
ATOM 687 O O . LYS A 1 84 ? 2.856 -8.537 -4.930 1.00 97.19 84 LYS A O 1
ATOM 692 N N . PHE A 1 85 ? 3.504 -7.202 -6.624 1.00 97.19 85 PHE A N 1
ATOM 693 C CA . PHE A 1 85 ? 3.600 -5.981 -5.824 1.00 97.19 85 PHE A CA 1
ATOM 694 C C . PHE A 1 85 ? 2.309 -5.692 -5.052 1.00 97.19 85 PHE A C 1
ATOM 696 O O . PHE A 1 85 ? 2.345 -5.516 -3.835 1.00 97.19 85 PHE A O 1
ATOM 703 N N . GLY A 1 86 ? 1.155 -5.735 -5.725 1.00 97.62 86 GLY A N 1
ATOM 704 C CA . GLY A 1 86 ? -0.136 -5.524 -5.071 1.00 97.62 86 GLY A CA 1
ATOM 705 C C . GLY A 1 86 ? -0.435 -6.559 -3.984 1.00 97.62 86 GLY A C 1
ATOM 706 O O . GLY A 1 86 ? -1.027 -6.214 -2.969 1.00 97.62 86 GLY A O 1
ATOM 707 N N . GLN A 1 87 ? 0.045 -7.800 -4.122 1.00 98.44 87 GLN A N 1
ATOM 708 C CA . GLN A 1 87 ? -0.119 -8.801 -3.066 1.00 98.44 87 GLN A CA 1
ATOM 709 C C . GLN A 1 87 ? 0.752 -8.480 -1.844 1.00 98.44 87 GLN A C 1
ATOM 711 O O . GLN A 1 87 ? 0.323 -8.693 -0.719 1.00 98.44 87 GLN A O 1
ATOM 716 N N . ALA A 1 88 ? 1.971 -7.966 -2.035 1.00 98.31 88 ALA A N 1
ATOM 717 C CA . ALA A 1 88 ? 2.804 -7.511 -0.918 1.00 98.31 88 ALA A CA 1
ATOM 718 C C . ALA A 1 88 ? 2.211 -6.274 -0.219 1.00 98.31 88 ALA A C 1
ATOM 720 O O . ALA A 1 88 ? 2.346 -6.118 0.992 1.00 98.31 88 ALA A O 1
ATOM 721 N N . VAL A 1 89 ? 1.512 -5.420 -0.971 1.00 98.31 89 VAL A N 1
ATOM 722 C CA . VAL A 1 89 ? 0.723 -4.316 -0.414 1.00 98.31 89 VAL A CA 1
ATOM 723 C C . VAL A 1 89 ? -0.443 -4.835 0.432 1.00 98.31 89 VAL A C 1
ATOM 725 O O . VAL A 1 89 ? -0.609 -4.347 1.547 1.00 98.31 89 VAL A O 1
ATOM 728 N N . ILE A 1 90 ? -1.195 -5.833 -0.050 1.00 98.62 90 ILE A N 1
ATOM 729 C CA . ILE A 1 90 ? -2.277 -6.473 0.719 1.00 98.62 90 ILE A CA 1
ATOM 730 C C . ILE A 1 90 ? -1.737 -7.070 2.022 1.00 98.62 90 ILE A C 1
ATOM 732 O O . ILE A 1 90 ? -2.275 -6.764 3.074 1.00 98.62 90 ILE A O 1
ATOM 736 N N . ASP A 1 91 ? -0.619 -7.802 1.998 1.00 98.50 91 ASP A N 1
ATOM 737 C CA . ASP A 1 91 ? -0.017 -8.336 3.231 1.00 98.50 91 ASP A CA 1
ATOM 738 C C . ASP A 1 91 ? 0.302 -7.245 4.267 1.00 98.50 91 ASP A C 1
ATOM 740 O O . ASP A 1 91 ? 0.130 -7.442 5.470 1.00 98.50 91 ASP A O 1
ATOM 744 N N . ASN A 1 92 ? 0.827 -6.099 3.821 1.00 98.44 92 ASN A N 1
ATOM 745 C CA . ASN A 1 92 ? 1.104 -4.974 4.714 1.00 98.44 92 ASN A CA 1
ATOM 746 C C . ASN A 1 92 ? -0.196 -4.371 5.257 1.00 98.44 92 ASN A C 1
ATOM 748 O O . ASN A 1 92 ? -0.271 -4.036 6.436 1.00 98.44 92 ASN A O 1
ATOM 752 N N . MET A 1 93 ? -1.224 -4.268 4.418 1.00 98.44 93 MET A N 1
ATOM 753 C CA . MET A 1 93 ? -2.557 -3.835 4.822 1.00 98.44 93 MET A CA 1
ATOM 754 C C . MET A 1 93 ? -3.199 -4.790 5.841 1.00 98.44 93 MET A C 1
ATOM 756 O O . MET A 1 93 ? -3.742 -4.311 6.830 1.00 98.44 93 MET A O 1
ATOM 760 N N . ASP A 1 94 ? -3.109 -6.108 5.641 1.00 98.50 94 ASP A N 1
ATOM 761 C CA . ASP A 1 94 ? -3.612 -7.129 6.574 1.00 98.50 94 ASP A CA 1
ATOM 762 C C . ASP A 1 94 ? -2.907 -6.998 7.937 1.00 98.50 94 ASP A C 1
ATOM 764 O O . ASP A 1 94 ? -3.544 -6.997 8.988 1.00 98.50 94 ASP A O 1
ATOM 768 N N . LYS A 1 95 ? -1.581 -6.793 7.941 1.00 97.94 95 LYS A N 1
ATOM 769 C CA . LYS A 1 95 ? -0.829 -6.526 9.181 1.00 97.94 95 LYS A CA 1
ATOM 770 C C . LYS A 1 95 ? -1.307 -5.257 9.878 1.00 97.94 95 LYS A C 1
ATOM 772 O O . LYS A 1 95 ? -1.446 -5.257 11.097 1.00 97.94 95 LYS A O 1
ATOM 777 N N . ILE A 1 96 ? -1.557 -4.185 9.125 1.00 97.69 96 ILE A N 1
ATOM 778 C CA . ILE A 1 96 ? -2.107 -2.942 9.677 1.00 97.69 96 ILE A CA 1
ATOM 779 C C . ILE A 1 96 ? -3.485 -3.197 10.304 1.00 97.69 96 ILE A C 1
ATOM 781 O O . ILE A 1 96 ? -3.724 -2.716 11.410 1.00 97.69 96 ILE A O 1
ATOM 785 N N . TYR A 1 97 ? -4.351 -3.968 9.640 1.00 97.62 97 TYR A N 1
ATOM 786 C CA . TYR A 1 97 ? -5.680 -4.324 10.146 1.00 97.62 97 TYR A CA 1
ATOM 787 C C . TYR A 1 97 ? -5.596 -5.071 11.484 1.00 97.62 97 TYR A C 1
ATOM 789 O O . TYR A 1 97 ? -6.261 -4.697 12.451 1.00 97.62 97 TYR A O 1
ATOM 797 N N . GLU A 1 98 ? -4.702 -6.057 11.594 1.00 97.19 98 GLU A N 1
ATOM 798 C CA . GLU A 1 98 ? -4.469 -6.771 12.856 1.00 97.19 98 GLU A CA 1
ATOM 799 C C . GLU A 1 98 ? -3.898 -5.855 13.949 1.00 97.19 98 GLU A C 1
ATOM 801 O O . GLU A 1 98 ? -4.365 -5.872 15.088 1.00 97.19 98 GLU A O 1
ATOM 806 N N . MET A 1 99 ? -2.925 -5.001 13.615 1.00 94.88 99 MET A N 1
ATOM 807 C CA . MET A 1 99 ? -2.343 -4.053 14.571 1.00 94.88 99 MET A CA 1
ATOM 808 C C . MET A 1 99 ? -3.366 -3.038 15.093 1.00 94.88 99 MET A C 1
ATOM 810 O O . MET A 1 99 ? -3.275 -2.627 16.247 1.00 94.88 99 MET A O 1
ATOM 814 N N . ALA A 1 100 ? -4.321 -2.632 14.254 1.00 95.19 100 ALA A N 1
ATOM 815 C CA . ALA A 1 100 ? -5.414 -1.731 14.608 1.00 95.19 100 ALA A CA 1
ATOM 816 C C . ALA A 1 100 ? -6.534 -2.427 15.406 1.00 95.19 100 ALA A C 1
ATOM 818 O O . ALA A 1 100 ? -7.553 -1.806 15.702 1.00 95.19 100 ALA A O 1
ATOM 819 N N . GLY A 1 101 ? -6.372 -3.709 15.754 1.00 95.50 101 GLY A N 1
ATOM 820 C CA . GLY A 1 101 ? -7.388 -4.476 16.470 1.00 95.50 101 GLY A CA 1
ATOM 821 C C . GLY A 1 101 ? -8.623 -4.766 15.623 1.00 95.50 101 GLY A C 1
ATOM 822 O O . GLY A 1 101 ? -9.707 -4.920 16.179 1.00 95.50 101 GLY A O 1
ATOM 823 N N . ARG A 1 102 ? -8.460 -4.828 14.293 1.00 96.00 102 ARG A N 1
ATOM 824 C CA . ARG A 1 102 ? -9.531 -5.059 13.313 1.00 96.00 102 ARG A CA 1
ATOM 825 C C . ARG A 1 102 ? -10.631 -3.992 13.323 1.00 96.00 102 ARG A C 1
ATOM 827 O O . ARG A 1 102 ? -11.753 -4.246 12.895 1.00 96.00 102 ARG A O 1
ATOM 834 N N . ASP A 1 103 ? -10.310 -2.792 13.802 1.00 96.75 103 ASP A N 1
ATOM 835 C CA . ASP A 1 103 ? -11.185 -1.627 13.711 1.00 96.75 103 ASP A CA 1
ATOM 836 C C . ASP A 1 103 ? -11.067 -1.006 12.316 1.00 96.75 103 ASP A C 1
ATOM 838 O O . ASP A 1 103 ? -10.008 -0.491 11.944 1.00 96.75 103 ASP A O 1
ATOM 842 N N . ASP A 1 104 ? -12.142 -1.060 11.530 1.00 97.12 104 ASP A N 1
ATOM 843 C CA . ASP A 1 104 ? -12.143 -0.571 10.147 1.00 97.12 104 ASP A CA 1
ATOM 844 C C . ASP A 1 104 ? -11.757 0.907 10.055 1.00 97.12 104 ASP A C 1
ATOM 846 O O . ASP A 1 104 ? -10.937 1.293 9.222 1.00 97.12 104 ASP A O 1
ATOM 850 N N . LYS A 1 105 ? -12.292 1.743 10.947 1.00 95.81 105 LYS A N 1
ATOM 851 C CA . LYS A 1 105 ? -12.080 3.192 10.908 1.00 95.81 105 LYS A CA 1
ATOM 852 C C . LYS A 1 105 ? -10.619 3.562 11.164 1.00 95.81 105 LYS A C 1
ATOM 854 O O . LYS A 1 105 ? -10.043 4.368 10.426 1.00 95.81 105 LYS A O 1
ATOM 859 N N . GLU A 1 106 ? -10.007 2.999 12.201 1.00 95.69 106 GLU A N 1
ATOM 860 C CA . GLU A 1 106 ? -8.597 3.233 12.505 1.00 95.69 106 GLU A CA 1
ATOM 861 C C . GLU A 1 106 ? -7.697 2.581 11.448 1.00 95.69 106 GLU A C 1
ATOM 863 O O . GLU A 1 106 ? -6.712 3.191 11.026 1.00 95.69 106 GLU A O 1
ATOM 868 N N . THR A 1 107 ? -8.074 1.410 10.929 1.00 97.06 107 THR A N 1
ATOM 869 C CA . THR A 1 107 ? -7.351 0.745 9.836 1.00 97.06 107 THR A CA 1
ATOM 870 C C . THR A 1 107 ? -7.308 1.610 8.589 1.00 97.06 107 THR A C 1
ATOM 872 O O . THR A 1 107 ? -6.223 1.869 8.075 1.00 97.06 107 THR A O 1
ATOM 875 N N . LEU A 1 108 ? -8.449 2.112 8.113 1.00 97.75 108 LEU A N 1
ATOM 876 C CA . LEU A 1 108 ? -8.525 2.961 6.921 1.00 97.75 108 LEU A CA 1
ATOM 877 C C . LEU A 1 108 ? -7.658 4.218 7.063 1.00 97.75 108 LEU A C 1
ATOM 879 O O . LEU A 1 108 ? -6.951 4.610 6.128 1.00 97.75 108 LEU A O 1
ATOM 883 N N . LYS A 1 109 ? -7.628 4.808 8.262 1.00 96.12 109 LYS A N 1
ATOM 884 C CA . LYS A 1 109 ? -6.749 5.937 8.585 1.00 96.12 109 LYS A CA 1
ATOM 885 C C . LYS A 1 109 ? -5.267 5.561 8.501 1.00 96.12 109 LYS A C 1
ATOM 887 O O . LYS A 1 109 ? -4.490 6.302 7.894 1.00 96.12 109 LYS A O 1
ATOM 892 N N . ILE A 1 110 ? -4.855 4.425 9.067 1.00 97.00 110 ILE A N 1
ATOM 893 C CA . ILE A 1 110 ? -3.454 3.975 9.029 1.00 97.00 110 ILE A CA 1
ATOM 894 C C . ILE A 1 110 ? -3.048 3.539 7.610 1.00 97.00 110 ILE A C 1
ATOM 896 O O . ILE A 1 110 ? -1.963 3.893 7.149 1.00 97.00 110 ILE A O 1
ATOM 900 N N . VAL A 1 111 ? -3.920 2.839 6.882 1.00 98.00 111 VAL A N 1
ATOM 901 C CA . VAL A 1 111 ? -3.699 2.420 5.489 1.00 98.00 111 VAL A CA 1
ATOM 902 C C . VAL A 1 111 ? -3.580 3.639 4.562 1.00 98.00 111 VAL A C 1
ATOM 904 O O . VAL A 1 111 ? -2.686 3.676 3.715 1.00 98.00 111 VAL A O 1
ATOM 907 N N . SER A 1 112 ? -4.390 4.688 4.760 1.00 97.25 112 SER A N 1
ATOM 908 C CA . SER A 1 112 ? -4.245 5.956 4.026 1.00 97.25 112 SER A CA 1
ATOM 909 C C . SER A 1 112 ? -2.860 6.584 4.251 1.00 97.25 112 SER A C 1
ATOM 911 O O . SER A 1 112 ? -2.197 6.984 3.289 1.00 97.25 112 SER A O 1
ATOM 913 N N . LEU A 1 113 ? -2.360 6.591 5.497 1.00 96.69 113 LEU A N 1
ATOM 914 C CA . LEU A 1 113 ? -0.996 7.042 5.811 1.00 96.69 113 LEU A CA 1
ATOM 915 C C . LEU A 1 113 ? 0.075 6.162 5.154 1.00 96.69 113 LEU A C 1
ATOM 917 O O . LEU A 1 113 ? 1.030 6.696 4.591 1.00 96.69 113 LEU A O 1
ATOM 921 N N . TYR A 1 114 ? -0.086 4.838 5.191 1.00 98.06 114 TYR A N 1
ATOM 922 C CA . TYR A 1 114 ? 0.810 3.888 4.529 1.00 98.06 114 TYR A CA 1
ATOM 923 C C . TYR A 1 114 ? 0.935 4.184 3.026 1.00 98.06 114 TYR A C 1
ATOM 925 O O . TYR A 1 114 ? 2.051 4.336 2.524 1.00 98.06 114 TYR A O 1
ATOM 933 N N . PHE A 1 115 ? -0.183 4.372 2.316 1.00 97.94 115 PHE A N 1
ATOM 934 C CA . PHE A 1 115 ? -0.151 4.752 0.899 1.00 97.94 115 PHE A CA 1
ATOM 935 C C . PHE A 1 115 ? 0.452 6.143 0.674 1.00 97.94 115 PHE A C 1
ATOM 937 O O . PHE A 1 115 ? 1.127 6.359 -0.334 1.00 97.94 115 PHE A O 1
ATOM 944 N N . GLY A 1 116 ? 0.281 7.070 1.619 1.00 96.62 116 GLY A N 1
ATOM 945 C CA . GLY A 1 116 ? 0.976 8.357 1.617 1.00 96.62 116 GLY A CA 1
ATOM 946 C C . GLY A 1 116 ? 2.501 8.209 1.669 1.00 96.62 116 GLY A C 1
ATOM 947 O O . GLY A 1 116 ? 3.209 8.825 0.872 1.00 96.62 116 GLY A O 1
ATOM 948 N N . TYR A 1 117 ? 3.023 7.359 2.557 1.00 97.38 117 TYR A N 1
ATOM 949 C CA . TYR A 1 117 ? 4.459 7.064 2.626 1.00 97.38 117 TYR A CA 1
ATOM 950 C C . TYR A 1 117 ? 4.961 6.333 1.379 1.00 97.38 117 TYR A C 1
ATOM 952 O O . TYR A 1 117 ? 6.000 6.701 0.829 1.00 97.38 117 TYR A O 1
ATOM 960 N N . LEU A 1 118 ? 4.204 5.355 0.881 1.00 97.12 118 LEU A N 1
ATOM 961 C CA . LEU A 1 118 ? 4.544 4.617 -0.334 1.00 97.12 118 LEU A CA 1
ATOM 962 C C . LEU A 1 118 ? 4.593 5.533 -1.569 1.00 97.12 118 LEU A C 1
ATOM 964 O O . LEU A 1 118 ? 5.489 5.403 -2.404 1.00 97.12 118 LEU A O 1
ATOM 968 N N . PHE A 1 119 ? 3.683 6.509 -1.658 1.00 96.12 119 PHE A N 1
ATOM 969 C CA . PHE A 1 119 ? 3.710 7.559 -2.679 1.00 96.12 119 PHE A CA 1
ATOM 970 C C . PHE A 1 119 ? 5.011 8.369 -2.625 1.00 96.12 119 PHE A C 1
ATOM 972 O O . PHE A 1 119 ? 5.651 8.582 -3.660 1.00 96.12 119 P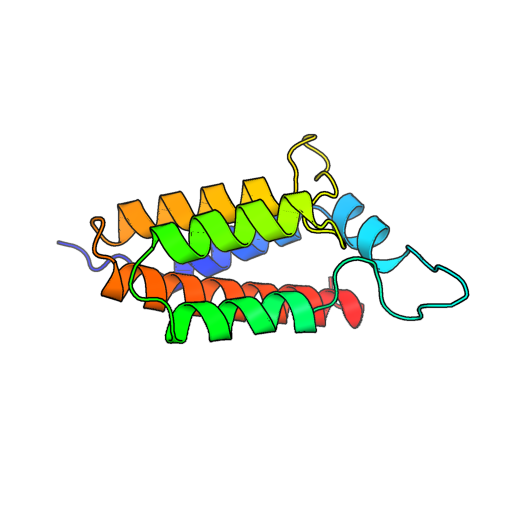HE A O 1
ATOM 979 N N . TRP A 1 120 ? 5.427 8.798 -1.431 1.00 95.38 120 TRP A N 1
ATOM 980 C CA . TRP A 1 120 ? 6.674 9.544 -1.264 1.00 95.38 120 TRP A CA 1
ATOM 981 C C . TRP A 1 120 ? 7.897 8.706 -1.616 1.00 95.38 120 TRP A C 1
ATOM 983 O O . TRP A 1 120 ? 8.779 9.204 -2.315 1.00 95.38 120 TRP A O 1
ATOM 993 N N . LYS A 1 121 ? 7.922 7.428 -1.218 1.00 94.00 121 LYS A N 1
ATOM 994 C CA . LYS A 1 121 ? 8.995 6.505 -1.597 1.00 94.00 121 LYS A CA 1
ATOM 995 C C . LYS A 1 121 ? 9.083 6.365 -3.113 1.00 94.00 121 LYS A C 1
ATOM 997 O O . LYS A 1 121 ? 10.156 6.557 -3.676 1.00 94.00 121 LYS A O 1
ATOM 1002 N N . LYS A 1 122 ? 7.956 6.134 -3.795 1.00 92.25 122 LYS A N 1
ATOM 1003 C CA . LYS A 1 122 ? 7.930 6.067 -5.263 1.00 92.25 122 LYS A CA 1
ATOM 1004 C C . LYS A 1 122 ? 8.412 7.365 -5.907 1.00 92.25 122 LYS A C 1
ATOM 1006 O O . LYS A 1 122 ? 9.225 7.318 -6.822 1.00 92.25 122 LYS A O 1
ATOM 1011 N N . THR A 1 123 ? 7.963 8.510 -5.403 1.00 91.81 123 THR A N 1
ATOM 1012 C CA . THR A 1 123 ? 8.376 9.828 -5.907 1.00 91.81 123 THR A CA 1
ATOM 1013 C C . THR A 1 123 ? 9.882 10.055 -5.740 1.00 91.81 123 THR A C 1
ATOM 1015 O O . THR A 1 123 ? 10.523 10.618 -6.624 1.00 91.81 123 THR A O 1
ATOM 1018 N N . ALA A 1 124 ? 10.465 9.628 -4.616 1.00 90.56 124 ALA A N 1
ATOM 1019 C CA . ALA A 1 124 ? 11.906 9.713 -4.389 1.00 90.56 124 ALA A CA 1
ATOM 1020 C C . ALA A 1 124 ? 12.676 8.864 -5.411 1.00 90.56 124 ALA A C 1
ATOM 1022 O O . ALA A 1 124 ? 13.590 9.371 -6.061 1.00 90.56 124 ALA A O 1
ATOM 1023 N N . ILE A 1 125 ? 12.230 7.624 -5.634 1.00 87.62 125 ILE A N 1
ATOM 1024 C CA . ILE A 1 125 ? 12.823 6.712 -6.618 1.00 87.62 125 ILE A CA 1
ATOM 1025 C C . ILE A 1 125 ? 12.702 7.285 -8.043 1.00 87.62 125 ILE A C 1
ATOM 1027 O O . ILE A 1 125 ? 13.678 7.267 -8.789 1.00 87.62 125 ILE A O 1
ATOM 1031 N N . GLU A 1 126 ? 11.544 7.839 -8.427 1.00 84.44 126 GLU A N 1
ATOM 1032 C CA . GLU A 1 126 ? 11.336 8.494 -9.735 1.00 84.44 126 GLU A CA 1
ATOM 1033 C C . GLU A 1 126 ? 12.309 9.659 -9.972 1.00 84.44 126 GLU A C 1
ATOM 1035 O O . GLU A 1 126 ? 12.718 9.906 -11.105 1.00 84.44 126 GLU A O 1
ATOM 1040 N N . LYS A 1 127 ? 12.707 10.358 -8.904 1.00 84.56 127 LYS A N 1
ATOM 1041 C CA . LYS A 1 127 ? 13.663 11.474 -8.944 1.00 84.56 127 LYS A CA 1
ATOM 1042 C C . LYS A 1 127 ? 15.131 11.035 -8.858 1.00 84.56 127 LYS A C 1
ATOM 1044 O O . LYS A 1 127 ? 16.003 11.897 -8.862 1.00 84.56 127 LYS A O 1
ATOM 1049 N N . GLY A 1 128 ? 15.410 9.732 -8.780 1.00 76.44 128 GLY A N 1
ATOM 1050 C CA . GLY A 1 128 ? 16.769 9.196 -8.658 1.00 76.44 128 GLY A CA 1
ATOM 1051 C C . GLY A 1 128 ? 17.338 9.201 -7.235 1.00 76.44 128 GLY A C 1
ATOM 1052 O O . GLY A 1 128 ? 18.533 8.978 -7.065 1.00 76.44 128 GLY A O 1
ATOM 1053 N N . ASN A 1 129 ? 16.501 9.422 -6.217 1.00 64.38 129 ASN A N 1
ATOM 1054 C CA . ASN A 1 129 ? 16.894 9.360 -4.810 1.00 64.38 129 ASN A CA 1
ATOM 1055 C C . ASN A 1 129 ? 16.579 7.955 -4.268 1.00 64.38 129 ASN A C 1
ATOM 1057 O O . ASN A 1 129 ? 15.447 7.696 -3.846 1.00 64.38 129 ASN A O 1
ATOM 1061 N N . LEU A 1 130 ? 17.558 7.045 -4.343 1.00 57.97 130 LEU A N 1
ATOM 1062 C CA . LEU A 1 130 ? 17.493 5.680 -3.796 1.00 57.97 130 LEU A CA 1
ATOM 1063 C C . LEU A 1 130 ? 18.046 5.604 -2.373 1.00 57.97 130 LEU A C 1
ATOM 1065 O O . LEU A 1 130 ? 19.168 6.113 -2.161 1.00 57.97 130 LEU A O 1
#

Sequence (130 aa):
MEKVNYKKEIIGMVEELGKDKEFWNRINQSRDYRNKEGKLGSSNIRSVATVCQNADCYEEIRLYIEYKIGKGNGWDDTLSNKKKFGQAVIDNMDKIYEMAGRDDKETLKIVSLYFGYLFWKKTAIEKGNL

Secondary structure (DSSP, 8-state):
-----HHHHHHHHHHHHHT-HHHHHHHHH--BTTBSS-SS-HHHHHHHHHHHTT-SSHHHHHHHHHHHHHH-TTSSSBPTTS-BHHHHHHHHHHHHHHHTTT-HHHHHHHHHHHHHHHHHHHHHHHTT--